Protein AF-A0A388P0V3-F1 (afdb_monomer_lite)

Secondary structure (DSSP, 8-state):
-HHHHHHHHHTTHHHH----HHHHHTTGGG-HHHHHHHHHHHHHHHHHHHHHHHHHHHHHHHHHHHHHHHHHTTTT--HHHHHHHHHHHTTPPPPEEEEEEES-TTS-EEEEEEEETTEEPPPEEESSHHHHHHHHHHHHHHHHHT-

Radius of gyration: 21.49 Å; chains: 1; bounding box: 48×41×48 Å

Sequence (147 aa):
MRALASIARELELGSALKIGKGEEVTGGRDKNSILADAFEALVGAIYLDHGFDVSAEIIMRLMKSAIDEAVTRGAGLDGKTALQEIVASSGWAPPEYKVSESGPDHDKDFVAYAIVNGVTYPQGHGKSKREAEQVAARIAFEALSNN

Structure (mmCIF, N/CA/C/O backbone):
data_AF-A0A388P0V3-F1
#
_entry.id   AF-A0A388P0V3-F1
#
loop_
_atom_site.group_PDB
_atom_site.id
_atom_site.type_symbol
_atom_site.label_atom_id
_atom_site.label_alt_id
_atom_site.label_comp_id
_atom_site.label_asym_id
_atom_site.label_entity_id
_atom_site.label_seq_id
_atom_site.pdbx_PDB_ins_code
_atom_site.Cartn_x
_atom_site.Cartn_y
_atom_site.Cartn_z
_atom_site.occupancy
_atom_site.B_iso_or_equiv
_atom_site.auth_seq_id
_atom_site.auth_comp_id
_atom_site.auth_asym_id
_atom_site.auth_atom_id
_atom_site.pdbx_PDB_model_num
ATOM 1 N N . MET A 1 1 ? 2.962 3.382 -8.547 1.00 61.72 1 MET A N 1
ATOM 2 C CA . MET A 1 1 ? 4.210 4.022 -9.029 1.00 61.72 1 MET A CA 1
ATOM 3 C C . MET A 1 1 ? 5.402 3.877 -8.085 1.00 61.72 1 MET A C 1
ATOM 5 O O . MET A 1 1 ? 6.380 3.291 -8.515 1.00 61.72 1 MET A O 1
ATOM 9 N N . ARG A 1 2 ? 5.365 4.336 -6.819 1.00 81.62 2 ARG A N 1
ATOM 10 C CA . ARG A 1 2 ? 6.553 4.243 -5.932 1.00 81.62 2 ARG A CA 1
ATOM 11 C C . ARG A 1 2 ? 7.043 2.808 -5.677 1.00 81.62 2 ARG A C 1
ATOM 13 O O . ARG A 1 2 ? 8.242 2.589 -5.719 1.00 81.62 2 ARG A O 1
ATOM 20 N N . ALA A 1 3 ? 6.132 1.851 -5.480 1.00 86.94 3 ALA A N 1
ATOM 21 C CA . ALA A 1 3 ? 6.498 0.445 -5.277 1.00 86.94 3 ALA A CA 1
ATOM 22 C C . ALA A 1 3 ? 7.230 -0.151 -6.496 1.00 86.94 3 ALA A C 1
ATOM 24 O O . ALA A 1 3 ? 8.321 -0.685 -6.347 1.00 86.94 3 ALA A O 1
ATOM 25 N N . LEU A 1 4 ? 6.687 0.028 -7.707 1.00 94.19 4 LEU A N 1
ATOM 26 C CA . LEU A 1 4 ? 7.318 -0.457 -8.944 1.00 94.19 4 LEU A CA 1
ATOM 27 C C . LEU A 1 4 ? 8.684 0.193 -9.180 1.00 94.19 4 LEU A C 1
ATOM 29 O O . LEU A 1 4 ? 9.643 -0.485 -9.521 1.00 94.19 4 LEU A O 1
ATOM 33 N N . ALA A 1 5 ? 8.793 1.498 -8.921 1.00 95.62 5 ALA A N 1
ATOM 34 C CA . ALA A 1 5 ? 10.063 2.207 -9.016 1.00 95.62 5 ALA A CA 1
ATOM 35 C C . ALA A 1 5 ? 11.101 1.726 -7.986 1.00 95.62 5 ALA A C 1
ATOM 37 O O . ALA A 1 5 ? 12.292 1.828 -8.254 1.00 95.62 5 ALA A O 1
ATOM 38 N N . SER A 1 6 ? 10.686 1.235 -6.812 1.00 94.31 6 SER A N 1
ATOM 39 C CA . SER A 1 6 ? 11.601 0.614 -5.839 1.00 94.31 6 SER A CA 1
ATOM 40 C C . SER A 1 6 ? 12.147 -0.700 -6.379 1.00 94.31 6 SER A C 1
ATOM 42 O O . SER A 1 6 ? 13.357 -0.860 -6.485 1.00 94.31 6 SER A O 1
ATOM 44 N N . ILE A 1 7 ? 11.256 -1.584 -6.836 1.00 95.25 7 ILE A N 1
ATOM 45 C CA . ILE A 1 7 ? 11.631 -2.885 -7.403 1.00 95.25 7 ILE A CA 1
ATOM 46 C C . ILE A 1 7 ? 12.551 -2.693 -8.616 1.00 95.25 7 ILE A C 1
ATOM 48 O O . ILE A 1 7 ? 13.571 -3.358 -8.748 1.00 95.25 7 ILE A O 1
ATOM 52 N N . ALA A 1 8 ? 12.248 -1.724 -9.481 1.00 96.56 8 ALA A N 1
ATOM 53 C CA . ALA A 1 8 ? 13.096 -1.382 -10.619 1.00 96.56 8 ALA A CA 1
ATOM 54 C C . ALA A 1 8 ? 14.511 -0.928 -10.216 1.00 96.56 8 ALA A C 1
ATOM 56 O O . ALA A 1 8 ? 15.460 -1.195 -10.952 1.00 96.56 8 ALA A O 1
ATOM 57 N N . ARG A 1 9 ? 14.668 -0.246 -9.071 1.00 95.50 9 ARG A N 1
ATOM 58 C CA . ARG A 1 9 ? 15.990 0.121 -8.533 1.00 95.50 9 ARG A CA 1
ATOM 59 C C . ARG A 1 9 ? 16.723 -1.077 -7.963 1.00 95.50 9 ARG A C 1
ATOM 61 O O . ARG A 1 9 ? 17.913 -1.206 -8.211 1.00 95.50 9 ARG A O 1
ATOM 68 N N . GLU A 1 10 ? 16.022 -1.941 -7.238 1.00 94.75 10 GLU A N 1
ATOM 69 C CA . GLU A 1 10 ? 16.583 -3.184 -6.693 1.00 94.75 10 GLU A CA 1
ATOM 70 C C . GLU A 1 10 ? 17.090 -4.109 -7.807 1.00 94.75 10 GLU A C 1
ATOM 72 O O . GLU A 1 10 ? 18.115 -4.763 -7.655 1.00 94.75 10 GLU A O 1
ATOM 77 N N . LEU A 1 11 ? 16.405 -4.107 -8.952 1.00 95.25 11 LEU A N 1
ATOM 78 C CA . LEU A 1 11 ? 16.806 -4.812 -10.171 1.00 95.25 11 LEU A CA 1
ATOM 79 C C . LEU A 1 11 ? 17.810 -4.033 -11.038 1.00 95.25 11 LEU A C 1
ATOM 81 O O . LEU A 1 11 ? 18.133 -4.474 -12.139 1.00 95.25 11 LEU A O 1
ATOM 85 N N . GLU A 1 12 ? 18.255 -2.858 -10.589 1.00 96.44 12 GLU A N 1
ATOM 86 C CA . GLU A 1 12 ? 19.177 -1.966 -11.300 1.00 96.44 12 GLU A CA 1
ATOM 87 C C . GLU A 1 12 ? 18.739 -1.610 -12.738 1.00 96.44 12 GLU A C 1
ATOM 89 O O . GLU A 1 12 ? 19.569 -1.264 -13.586 1.00 96.44 12 GLU A O 1
ATOM 94 N N . LEU A 1 13 ? 17.429 -1.625 -13.029 1.00 97.00 13 LEU A N 1
ATOM 95 C CA . LEU A 1 13 ? 16.899 -1.432 -14.387 1.00 97.00 13 LEU A CA 1
ATOM 96 C C . LEU A 1 13 ? 17.308 -0.090 -14.990 1.00 97.00 13 LEU A C 1
ATOM 98 O O . LEU A 1 13 ? 17.552 -0.007 -16.192 1.00 97.00 13 LEU A O 1
ATOM 102 N N . GLY A 1 14 ? 17.453 0.947 -14.160 1.00 96.75 14 GLY A N 1
ATOM 103 C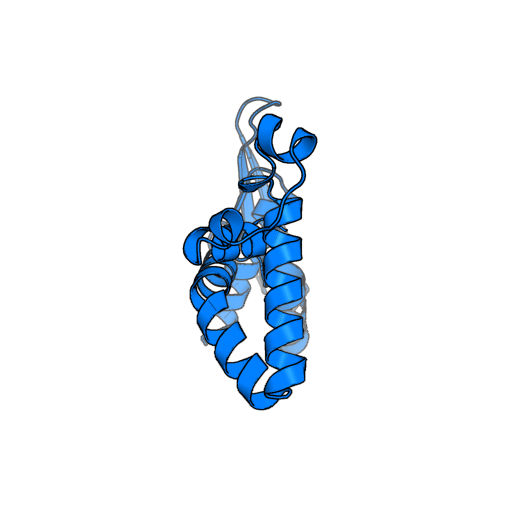 CA . GLY A 1 14 ? 17.905 2.268 -14.593 1.00 96.75 14 GLY A CA 1
ATOM 104 C C . GLY A 1 14 ? 19.238 2.237 -15.351 1.00 96.75 14 GLY A C 1
ATOM 105 O O . GLY A 1 14 ? 19.429 3.026 -16.277 1.00 96.75 14 GLY A O 1
ATOM 106 N N . SER A 1 15 ? 20.136 1.301 -15.026 1.00 95.94 15 SER A N 1
ATOM 107 C CA . SER A 1 15 ? 21.423 1.130 -15.715 1.00 95.94 15 SER A CA 1
ATOM 108 C C . SER A 1 15 ? 21.272 0.503 -17.108 1.00 95.94 15 SER A C 1
ATOM 110 O O . SER A 1 15 ? 21.991 0.872 -18.036 1.00 95.94 15 SER A O 1
ATOM 112 N N . ALA A 1 16 ? 20.282 -0.375 -17.285 1.00 96.06 16 ALA A N 1
ATOM 113 C CA . ALA A 1 16 ? 19.998 -1.063 -18.542 1.00 96.06 16 ALA A CA 1
ATOM 114 C C . ALA A 1 16 ? 19.192 -0.206 -19.536 1.00 96.06 16 ALA A C 1
ATOM 116 O O . ALA A 1 16 ? 19.109 -0.533 -20.723 1.00 96.06 16 ALA A O 1
ATOM 117 N N . LEU A 1 17 ? 18.601 0.904 -19.079 1.00 96.50 17 LEU A N 1
ATOM 118 C CA . LEU A 1 17 ? 17.783 1.764 -19.927 1.00 96.50 17 LEU A CA 1
ATOM 119 C C . LEU A 1 17 ? 18.596 2.457 -21.024 1.00 96.50 17 LEU A C 1
ATOM 121 O O . LEU A 1 17 ? 19.637 3.080 -20.791 1.00 96.50 17 LEU A O 1
ATOM 125 N N . LYS A 1 18 ? 18.048 2.432 -22.239 1.00 96.19 18 LYS A N 1
ATOM 126 C CA . LYS A 1 18 ? 18.482 3.302 -23.333 1.00 96.19 18 LYS A CA 1
ATOM 127 C C . LYS A 1 18 ? 17.750 4.628 -23.201 1.00 96.19 18 LYS A C 1
ATOM 129 O O . LYS A 1 18 ? 16.561 4.707 -23.490 1.00 96.19 18 LYS A O 1
ATOM 134 N N . ILE A 1 19 ? 18.462 5.659 -22.762 1.00 94.56 19 ILE A N 1
ATOM 135 C CA . ILE A 1 19 ? 17.880 6.968 -22.480 1.00 94.56 19 ILE A CA 1
ATOM 136 C C . ILE A 1 19 ? 18.525 8.044 -23.361 1.00 94.56 19 ILE A C 1
ATOM 138 O O . ILE A 1 19 ? 19.706 7.969 -23.708 1.00 94.56 19 ILE A O 1
ATOM 142 N N . GLY A 1 20 ? 17.735 9.035 -23.776 1.00 95.88 20 GLY A N 1
ATOM 143 C CA . GLY A 1 20 ? 18.241 10.161 -24.559 1.00 95.88 20 GLY A CA 1
ATOM 144 C C . GLY A 1 20 ? 19.151 11.065 -23.723 1.00 95.88 20 GLY A C 1
ATOM 145 O O . GLY A 1 20 ? 18.953 11.209 -22.520 1.00 95.88 20 GLY A O 1
ATOM 146 N N . LYS A 1 21 ? 20.112 11.745 -24.364 1.00 94.50 21 LYS A N 1
ATOM 147 C CA . LYS A 1 21 ? 21.075 12.633 -23.676 1.00 94.50 21 LYS A CA 1
ATOM 148 C C . LYS A 1 21 ? 20.411 13.705 -22.805 1.00 94.50 21 LYS A C 1
ATOM 150 O O . LYS A 1 21 ? 20.894 13.979 -21.716 1.00 94.50 21 LYS A O 1
ATOM 155 N N . GLY A 1 22 ? 19.319 14.312 -23.276 1.00 96.00 22 GLY A N 1
ATOM 156 C CA . GLY A 1 22 ? 18.602 15.334 -22.503 1.00 96.00 22 GLY A CA 1
ATOM 157 C C . GLY A 1 22 ? 17.983 14.769 -21.225 1.00 96.00 22 GLY A C 1
ATOM 158 O O . GLY A 1 22 ? 18.046 15.391 -20.171 1.00 96.00 22 GLY A O 1
ATOM 159 N N . GLU A 1 23 ? 17.457 13.552 -21.304 1.00 95.69 23 GLU A N 1
ATOM 160 C CA . GLU A 1 23 ? 16.830 12.877 -20.175 1.00 95.69 23 GLU A CA 1
ATOM 161 C C . GLU A 1 23 ? 17.887 12.382 -19.168 1.00 95.69 23 GLU A C 1
ATOM 163 O O . GLU A 1 23 ? 17.712 12.564 -17.963 1.00 95.69 23 GLU A O 1
ATOM 168 N N . GLU A 1 24 ? 19.032 11.880 -19.656 1.00 95.25 24 GLU A N 1
ATOM 169 C CA . GLU A 1 24 ? 20.216 11.530 -18.850 1.00 95.25 24 GLU A CA 1
ATOM 170 C C . GLU A 1 24 ? 20.681 12.709 -17.980 1.00 95.25 24 GLU A C 1
ATOM 172 O O . GLU A 1 24 ? 20.840 12.561 -16.771 1.00 95.25 24 GLU A O 1
ATOM 177 N N . VAL A 1 25 ? 20.823 13.904 -18.570 1.00 94.81 25 VAL A N 1
ATOM 178 C CA . VAL A 1 25 ? 21.272 15.120 -17.862 1.00 94.81 25 VAL A CA 1
ATOM 179 C C . VAL A 1 25 ? 20.327 15.508 -16.721 1.00 94.81 25 VAL A C 1
ATOM 181 O O . VAL A 1 25 ? 20.766 16.065 -15.719 1.00 94.81 25 VAL A O 1
ATOM 184 N N . THR A 1 26 ? 19.038 15.186 -16.838 1.00 94.94 26 THR A N 1
ATOM 185 C CA . THR A 1 26 ? 18.043 15.450 -15.784 1.00 94.94 26 THR A CA 1
ATOM 186 C C . THR A 1 26 ? 17.894 14.310 -14.773 1.00 94.94 26 THR A C 1
ATOM 188 O O . THR A 1 26 ? 16.934 14.302 -14.003 1.00 94.94 26 THR A O 1
ATOM 191 N N . GLY A 1 27 ? 18.802 13.329 -14.782 1.00 95.12 27 GLY A N 1
ATOM 192 C CA . GLY A 1 27 ? 18.751 12.181 -13.875 1.00 95.12 27 GLY A CA 1
ATOM 193 C C . GLY A 1 27 ? 17.633 11.192 -14.206 1.00 95.12 27 GLY A C 1
ATOM 194 O O . GLY A 1 27 ? 17.122 10.518 -13.316 1.00 95.12 27 GLY A O 1
ATOM 195 N N . GLY A 1 28 ? 17.226 11.095 -15.476 1.00 95.81 28 GLY A N 1
ATOM 196 C CA . GLY A 1 28 ? 16.095 10.269 -15.907 1.00 95.81 28 GLY A CA 1
ATOM 197 C C . GLY A 1 28 ? 16.163 8.802 -15.477 1.00 95.81 28 GLY A C 1
ATOM 198 O O . GLY A 1 28 ? 15.132 8.204 -15.180 1.00 95.81 28 GLY A O 1
ATOM 199 N N . ARG A 1 29 ? 17.372 8.239 -15.351 1.00 96.25 29 ARG A N 1
ATOM 200 C CA . ARG A 1 29 ? 17.591 6.857 -14.886 1.00 96.25 29 ARG A CA 1
ATOM 201 C C . ARG A 1 29 ? 17.073 6.583 -13.478 1.00 96.25 29 ARG A C 1
ATOM 203 O O . ARG A 1 29 ? 16.807 5.430 -13.166 1.00 96.25 29 ARG A O 1
ATOM 210 N N . ASP A 1 30 ? 16.929 7.620 -12.656 1.00 96.06 30 ASP A N 1
ATOM 211 C CA . ASP A 1 30 ? 16.421 7.515 -11.288 1.00 96.06 30 ASP A CA 1
ATOM 212 C C . ASP A 1 30 ? 15.011 8.120 -11.126 1.00 96.06 30 ASP A C 1
ATOM 214 O O . ASP A 1 30 ? 14.453 8.171 -10.028 1.00 96.06 30 ASP A O 1
ATOM 218 N N . LYS A 1 31 ? 14.370 8.571 -12.214 1.00 96.62 31 LYS A N 1
ATOM 219 C CA . LYS A 1 31 ? 12.996 9.085 -12.136 1.00 96.62 31 LYS A CA 1
ATOM 220 C C . LYS A 1 31 ? 12.021 7.944 -11.859 1.00 96.62 31 LYS A C 1
ATOM 222 O O . LYS A 1 31 ? 11.967 6.956 -12.586 1.00 96.62 31 LYS A O 1
ATOM 227 N N . ASN A 1 32 ? 11.170 8.132 -10.848 1.00 96.81 32 ASN A N 1
ATOM 228 C CA . ASN A 1 32 ? 10.176 7.133 -10.441 1.00 96.81 32 ASN A CA 1
ATOM 229 C C . ASN A 1 32 ? 9.231 6.705 -11.571 1.00 96.81 32 ASN A C 1
ATOM 231 O O . ASN A 1 32 ? 8.856 5.541 -11.619 1.00 96.81 32 ASN A O 1
ATOM 235 N N . SER A 1 33 ? 8.822 7.630 -12.444 1.00 96.31 33 SER A N 1
ATOM 236 C CA . SER A 1 33 ? 7.960 7.303 -13.585 1.00 96.31 33 SER A CA 1
ATOM 237 C C . SER A 1 33 ? 8.681 6.392 -14.575 1.00 96.31 33 SER A C 1
ATOM 239 O O . SER A 1 33 ? 8.189 5.312 -14.861 1.00 96.31 33 SER A O 1
ATOM 241 N N . ILE A 1 34 ? 9.894 6.766 -14.993 1.00 96.75 34 ILE A N 1
ATOM 242 C CA . ILE A 1 34 ? 10.701 5.997 -15.952 1.00 96.75 34 ILE A CA 1
ATOM 243 C C . ILE A 1 34 ? 11.015 4.598 -15.419 1.00 96.75 34 ILE A C 1
ATOM 245 O O . ILE A 1 34 ? 10.908 3.618 -16.147 1.00 96.75 34 ILE A O 1
ATOM 249 N N . LEU A 1 35 ? 11.382 4.493 -14.144 1.00 97.69 35 LEU A N 1
ATOM 250 C CA . LEU A 1 35 ? 11.672 3.211 -13.511 1.00 97.69 35 LEU A CA 1
ATOM 251 C C . LEU A 1 35 ? 10.429 2.323 -13.372 1.00 97.69 35 LEU A C 1
ATOM 253 O O . LEU A 1 35 ? 10.522 1.116 -13.580 1.00 97.69 35 LEU A O 1
ATOM 257 N N . ALA A 1 36 ? 9.269 2.900 -13.045 1.00 97.31 36 ALA A N 1
ATOM 258 C CA . ALA A 1 36 ? 8.016 2.151 -13.004 1.00 97.31 36 ALA A CA 1
ATOM 259 C C . ALA A 1 36 ? 7.626 1.641 -14.401 1.00 97.31 36 ALA A C 1
ATOM 261 O O . ALA A 1 36 ? 7.360 0.451 -14.548 1.00 97.31 36 ALA A O 1
ATOM 262 N N . ASP A 1 37 ? 7.690 2.502 -15.420 1.00 97.31 37 ASP A N 1
ATOM 263 C CA . ASP A 1 37 ? 7.387 2.140 -16.809 1.00 97.31 37 ASP A CA 1
ATOM 264 C C . ASP A 1 37 ? 8.360 1.066 -17.330 1.00 97.31 37 ASP A C 1
ATOM 266 O O . ASP A 1 37 ? 7.963 0.131 -18.022 1.00 97.31 37 ASP A O 1
ATOM 270 N N . ALA A 1 38 ? 9.642 1.152 -16.957 1.00 97.50 38 ALA A N 1
ATOM 271 C CA . ALA A 1 38 ? 10.651 0.149 -17.292 1.00 97.50 38 ALA A CA 1
ATOM 272 C C . ALA A 1 38 ? 10.339 -1.225 -16.687 1.00 97.50 38 ALA A C 1
ATOM 274 O O . ALA A 1 38 ? 10.513 -2.249 -17.350 1.00 97.50 38 ALA A O 1
ATOM 275 N N . PHE A 1 39 ? 9.876 -1.255 -15.436 1.00 97.38 39 PHE A N 1
ATOM 276 C CA . PHE A 1 39 ? 9.450 -2.492 -14.792 1.00 97.38 39 PHE A CA 1
ATOM 277 C C . PHE A 1 39 ? 8.210 -3.081 -15.474 1.00 97.38 39 PHE A C 1
ATOM 279 O O . PHE A 1 39 ? 8.194 -4.273 -15.762 1.00 97.38 39 PHE A O 1
ATOM 286 N N . GLU A 1 40 ? 7.205 -2.264 -15.801 1.00 96.81 40 GLU A N 1
ATOM 287 C CA . GLU A 1 40 ? 6.020 -2.715 -16.547 1.00 96.81 40 GLU A CA 1
ATOM 288 C C . GLU A 1 40 ? 6.391 -3.267 -17.932 1.00 96.81 40 GLU A C 1
ATOM 290 O O . GLU A 1 40 ? 5.891 -4.318 -18.338 1.00 96.81 40 GLU A O 1
ATOM 295 N N . ALA A 1 41 ? 7.328 -2.620 -18.630 1.00 97.38 41 ALA A N 1
ATOM 296 C CA . ALA A 1 41 ? 7.849 -3.109 -19.903 1.00 97.38 41 ALA A CA 1
ATOM 297 C C . ALA A 1 41 ? 8.573 -4.459 -19.757 1.00 97.38 41 ALA A C 1
ATOM 299 O O . ALA A 1 41 ? 8.395 -5.341 -20.598 1.00 97.38 41 ALA A O 1
ATOM 300 N N . LEU A 1 42 ? 9.347 -4.648 -18.683 1.00 96.88 42 LEU A N 1
ATOM 301 C CA . LEU A 1 42 ? 9.976 -5.932 -18.370 1.00 96.88 42 LEU A CA 1
ATOM 302 C C . LEU A 1 42 ? 8.926 -7.019 -18.104 1.00 96.88 42 LEU A C 1
ATOM 304 O O . LEU A 1 42 ? 9.050 -8.118 -18.639 1.00 96.88 42 LEU A O 1
ATOM 308 N N . VAL A 1 43 ? 7.874 -6.713 -17.337 1.00 97.12 43 VAL A N 1
ATOM 309 C CA . VAL A 1 43 ? 6.753 -7.643 -17.113 1.00 97.12 43 VAL A CA 1
ATOM 310 C C . VAL A 1 43 ? 6.114 -8.043 -18.443 1.00 97.12 43 VAL A C 1
ATOM 312 O O . VAL A 1 43 ? 5.890 -9.228 -18.689 1.00 97.12 43 VAL A O 1
ATOM 315 N N . GLY A 1 44 ? 5.866 -7.070 -19.323 1.00 97.69 44 GLY A N 1
ATOM 316 C CA . GLY A 1 44 ? 5.332 -7.317 -20.661 1.00 97.69 44 GLY A CA 1
ATOM 317 C C . GLY A 1 44 ? 6.236 -8.221 -21.501 1.00 97.69 44 GLY A C 1
ATOM 318 O O . GLY A 1 44 ? 5.743 -9.149 -22.135 1.00 97.69 44 GLY A O 1
ATOM 319 N N . ALA A 1 45 ? 7.553 -8.001 -21.472 1.00 97.75 45 ALA A N 1
ATOM 320 C CA . ALA A 1 45 ? 8.514 -8.838 -22.189 1.00 97.75 45 ALA A CA 1
ATOM 321 C C . ALA A 1 45 ? 8.515 -10.291 -21.681 1.00 97.75 45 ALA A C 1
ATOM 323 O O . ALA A 1 45 ? 8.419 -11.216 -22.482 1.00 97.75 45 ALA A O 1
ATOM 324 N N . ILE A 1 46 ? 8.533 -10.494 -20.358 1.00 97.38 46 ILE A N 1
ATOM 325 C CA . ILE A 1 46 ? 8.459 -11.834 -19.747 1.00 97.38 46 ILE A CA 1
ATOM 326 C C . ILE A 1 46 ? 7.146 -12.528 -20.140 1.00 97.38 46 ILE A C 1
ATOM 328 O O . ILE A 1 46 ? 7.154 -13.711 -20.480 1.00 97.38 46 ILE A O 1
ATOM 332 N N . TYR A 1 47 ? 6.030 -11.794 -20.154 1.00 98.00 47 TYR A N 1
ATOM 333 C CA . TYR A 1 47 ? 4.731 -12.326 -20.568 1.00 98.00 47 TYR A CA 1
ATOM 334 C C . TYR A 1 47 ? 4.707 -12.769 -22.026 1.00 98.00 47 TYR A C 1
ATOM 336 O O . TYR A 1 47 ? 4.188 -13.845 -22.323 1.00 98.00 47 TYR A O 1
ATOM 344 N N . LEU A 1 48 ? 5.273 -11.971 -22.928 1.00 98.25 48 LEU A N 1
ATOM 345 C CA . LEU A 1 48 ? 5.325 -12.317 -24.345 1.00 98.25 48 LEU A CA 1
ATOM 346 C C . LEU A 1 48 ? 6.190 -13.559 -24.606 1.00 98.25 48 LEU A C 1
ATOM 348 O O . LEU A 1 48 ? 5.810 -14.381 -25.437 1.00 98.25 48 LEU A O 1
ATOM 352 N N . ASP A 1 49 ? 7.297 -13.721 -23.877 1.00 98.19 49 ASP A N 1
ATOM 353 C CA . ASP A 1 49 ? 8.230 -14.835 -24.084 1.00 98.19 49 ASP A CA 1
ATOM 354 C C . ASP A 1 49 ? 7.814 -16.127 -23.363 1.00 98.19 49 ASP A C 1
ATOM 356 O O . ASP A 1 49 ? 8.087 -17.228 -23.847 1.00 98.19 49 ASP A O 1
ATOM 360 N N . HIS A 1 50 ? 7.161 -16.020 -22.202 1.00 97.38 50 HIS A N 1
ATOM 361 C CA . HIS A 1 50 ? 6.930 -17.161 -21.308 1.00 97.38 50 HIS A CA 1
ATOM 362 C C . HIS A 1 50 ? 5.465 -17.393 -20.919 1.00 97.38 50 HIS A C 1
ATOM 364 O O . HIS A 1 50 ? 5.151 -18.402 -20.285 1.00 97.38 50 HIS A O 1
ATOM 370 N N . GLY A 1 51 ? 4.553 -16.501 -21.305 1.00 96.94 51 GLY A N 1
ATOM 371 C CA . GLY A 1 51 ? 3.133 -16.600 -20.983 1.00 96.94 51 GLY A CA 1
ATOM 372 C C . GLY A 1 51 ? 2.794 -16.251 -19.531 1.00 96.94 51 GLY A C 1
ATOM 373 O O . GLY A 1 51 ? 3.635 -15.814 -18.740 1.00 96.94 51 GLY A O 1
ATOM 374 N N . PHE A 1 52 ? 1.512 -16.416 -19.190 1.00 96.06 52 PHE A N 1
ATOM 375 C CA . PHE A 1 52 ? 0.934 -15.950 -17.926 1.00 96.06 52 PHE A CA 1
ATOM 376 C C . PHE A 1 52 ? 1.530 -16.632 -16.693 1.00 96.06 52 PHE A C 1
ATOM 378 O O . PHE A 1 52 ? 1.982 -15.930 -15.796 1.00 96.06 52 PHE A O 1
ATOM 385 N N . ASP A 1 53 ? 1.551 -17.965 -16.646 1.00 97.00 53 ASP A N 1
ATOM 386 C CA . ASP A 1 53 ? 1.888 -18.699 -15.418 1.00 97.00 53 ASP A CA 1
ATOM 387 C C . ASP A 1 53 ? 3.318 -18.402 -14.945 1.00 97.00 53 ASP A C 1
ATOM 389 O O . ASP A 1 53 ? 3.541 -18.068 -13.781 1.00 97.00 53 ASP A O 1
ATOM 393 N N . VAL A 1 54 ? 4.280 -18.427 -15.875 1.00 97.06 54 VAL A N 1
ATOM 394 C CA . VAL A 1 54 ? 5.691 -18.121 -15.586 1.00 97.06 54 VAL A CA 1
ATOM 395 C C . VAL A 1 54 ? 5.858 -16.658 -15.180 1.00 97.06 54 VAL A C 1
ATOM 397 O O . VAL A 1 54 ? 6.579 -16.344 -14.232 1.00 97.06 54 VAL A O 1
ATOM 400 N N . SER A 1 55 ? 5.155 -15.752 -15.860 1.00 97.19 55 SER A N 1
ATOM 401 C CA . SER A 1 55 ? 5.180 -14.327 -15.523 1.00 97.19 55 SER A CA 1
ATOM 402 C C . SER A 1 55 ? 4.625 -14.073 -14.129 1.00 97.19 55 SER A C 1
ATOM 404 O O . SER A 1 55 ? 5.263 -13.391 -13.332 1.00 97.19 55 SER A O 1
ATOM 406 N N . ALA A 1 56 ? 3.468 -14.650 -13.803 1.00 94.56 56 ALA A N 1
ATOM 407 C CA . ALA A 1 56 ? 2.827 -14.505 -12.506 1.00 94.56 56 ALA A CA 1
ATOM 408 C C . ALA A 1 56 ? 3.750 -14.985 -11.380 1.00 94.56 56 ALA A C 1
ATOM 410 O O . ALA A 1 56 ? 3.920 -14.280 -10.388 1.00 94.56 56 ALA A O 1
ATOM 411 N N . GLU A 1 57 ? 4.411 -16.131 -11.555 1.00 97.12 57 GLU A N 1
ATOM 412 C CA . GLU A 1 57 ? 5.371 -16.644 -10.580 1.00 97.12 57 GLU A CA 1
ATOM 413 C C . GLU A 1 57 ? 6.539 -15.673 -10.342 1.00 97.12 57 GLU A C 1
ATOM 415 O O . GLU A 1 57 ? 6.869 -15.363 -9.193 1.00 97.12 57 GLU A O 1
ATOM 420 N N . ILE A 1 58 ? 7.152 -15.163 -11.413 1.00 95.88 58 ILE A N 1
ATOM 421 C CA . ILE A 1 58 ? 8.283 -14.232 -11.317 1.00 95.88 58 ILE A CA 1
ATOM 422 C C . ILE A 1 58 ? 7.847 -12.925 -10.649 1.00 95.88 58 ILE A C 1
ATOM 424 O O . ILE A 1 58 ? 8.487 -12.474 -9.697 1.00 95.88 58 ILE A O 1
ATOM 428 N N . ILE A 1 59 ? 6.741 -12.330 -11.100 1.00 94.69 59 ILE A N 1
ATOM 429 C CA . ILE A 1 59 ? 6.253 -11.055 -10.568 1.00 94.69 59 ILE A CA 1
ATOM 430 C C . ILE A 1 59 ? 5.842 -11.187 -9.102 1.00 94.69 59 ILE A C 1
ATOM 432 O O . ILE A 1 59 ? 6.193 -10.322 -8.300 1.00 94.69 59 ILE A O 1
ATOM 436 N N . MET A 1 60 ? 5.191 -12.285 -8.709 1.00 94.12 60 MET A N 1
ATOM 437 C CA . MET A 1 60 ? 4.847 -12.527 -7.305 1.00 94.12 60 MET A CA 1
ATOM 438 C C . MET A 1 60 ? 6.086 -12.609 -6.412 1.00 94.12 60 MET A C 1
ATOM 440 O O . MET A 1 60 ? 6.077 -12.070 -5.306 1.00 94.12 60 MET A O 1
ATOM 444 N N . ARG A 1 61 ? 7.173 -13.229 -6.888 1.00 94.69 61 ARG A N 1
ATOM 445 C CA . ARG A 1 61 ? 8.446 -13.270 -6.151 1.00 94.69 61 ARG A CA 1
ATOM 446 C C . ARG A 1 61 ? 9.061 -11.877 -6.009 1.00 94.69 61 ARG A C 1
ATOM 448 O O . ARG A 1 61 ? 9.469 -11.516 -4.909 1.00 94.69 61 ARG A O 1
ATOM 455 N N . LEU A 1 62 ? 9.084 -11.091 -7.087 1.00 93.88 62 LEU A N 1
ATOM 456 C CA . LEU A 1 62 ? 9.649 -9.735 -7.095 1.00 93.88 62 LEU A CA 1
ATOM 457 C C . LEU A 1 62 ? 8.844 -8.755 -6.231 1.00 93.88 62 LEU A C 1
ATOM 459 O O . LEU A 1 62 ? 9.412 -7.891 -5.571 1.00 93.88 62 LEU A O 1
ATOM 463 N N . MET A 1 63 ? 7.519 -8.894 -6.206 1.00 91.75 63 MET A N 1
ATOM 464 C CA . MET A 1 63 ? 6.635 -7.998 -5.460 1.00 91.75 63 MET A CA 1
ATOM 465 C C . MET A 1 63 ? 6.414 -8.422 -4.007 1.00 91.75 63 MET A C 1
ATOM 467 O O . MET A 1 63 ? 5.831 -7.648 -3.249 1.00 91.75 63 MET A O 1
ATOM 471 N N . LYS A 1 64 ? 6.876 -9.612 -3.597 1.00 90.19 64 LYS A N 1
ATOM 472 C CA . LYS A 1 64 ? 6.574 -10.194 -2.282 1.00 90.19 64 LYS A CA 1
ATOM 473 C C . LYS A 1 64 ? 6.841 -9.224 -1.130 1.00 90.19 64 LYS A C 1
ATOM 475 O O . LYS A 1 64 ? 5.948 -8.996 -0.325 1.00 90.19 64 LYS A O 1
ATOM 480 N N . SER A 1 65 ? 8.027 -8.615 -1.084 1.00 85.50 65 SER A N 1
ATOM 481 C CA . SER A 1 65 ? 8.383 -7.665 -0.018 1.00 85.50 65 SER A CA 1
ATOM 482 C C . SER A 1 65 ? 7.436 -6.460 0.012 1.00 85.50 65 SER A C 1
ATOM 484 O O . SER A 1 65 ? 6.903 -6.099 1.057 1.00 85.50 65 SER A O 1
ATOM 486 N N . ALA A 1 66 ? 7.138 -5.881 -1.155 1.00 85.06 66 ALA A N 1
ATOM 487 C CA . ALA A 1 66 ? 6.230 -4.742 -1.257 1.00 85.06 66 ALA A CA 1
ATOM 488 C C . ALA A 1 66 ? 4.793 -5.093 -0.828 1.00 85.06 66 ALA A C 1
ATOM 490 O O . ALA A 1 66 ? 4.115 -4.259 -0.223 1.00 85.06 66 ALA A O 1
ATOM 491 N N . ILE A 1 67 ? 4.337 -6.315 -1.123 1.00 84.25 67 ILE A N 1
ATOM 492 C CA . ILE A 1 67 ? 3.037 -6.839 -0.686 1.00 84.25 67 ILE A CA 1
ATOM 493 C C . ILE A 1 67 ? 3.032 -7.030 0.835 1.00 84.25 67 ILE A C 1
ATOM 495 O O . ILE A 1 67 ? 2.149 -6.496 1.502 1.00 84.25 67 ILE A O 1
ATOM 499 N N . ASP A 1 68 ? 4.035 -7.714 1.389 1.00 82.75 68 ASP A N 1
ATOM 500 C CA . ASP A 1 68 ? 4.159 -7.971 2.830 1.00 82.75 68 ASP A CA 1
ATOM 501 C C . ASP A 1 68 ? 4.203 -6.655 3.627 1.00 82.75 68 ASP A C 1
ATOM 503 O O . ASP A 1 68 ? 3.518 -6.486 4.641 1.00 82.75 68 ASP A O 1
ATOM 507 N N . GLU A 1 69 ? 4.948 -5.664 3.136 1.00 77.19 69 GLU A N 1
ATOM 508 C CA . GLU A 1 69 ? 4.979 -4.336 3.733 1.00 77.19 69 GLU A CA 1
ATOM 509 C C . GLU A 1 69 ? 3.640 -3.595 3.612 1.00 77.19 69 GLU A C 1
ATOM 511 O O . GLU A 1 69 ? 3.243 -2.890 4.541 1.00 77.19 69 GLU A O 1
ATOM 516 N N . ALA A 1 70 ? 2.941 -3.701 2.478 1.00 72.50 70 ALA A N 1
ATOM 517 C CA . ALA A 1 70 ? 1.627 -3.082 2.303 1.00 72.50 70 ALA A CA 1
ATOM 518 C C . ALA A 1 70 ? 0.595 -3.679 3.270 1.00 72.50 70 ALA A C 1
ATOM 520 O O . ALA A 1 70 ? -0.184 -2.931 3.867 1.00 72.50 70 ALA A O 1
ATOM 521 N N . VAL A 1 71 ? 0.639 -4.997 3.479 1.00 69.56 71 VAL A N 1
ATOM 522 C CA . VAL A 1 71 ? -0.170 -5.704 4.479 1.00 69.56 71 VAL A CA 1
ATOM 523 C C . VAL A 1 71 ? 0.180 -5.222 5.887 1.00 69.56 71 VAL A C 1
ATOM 525 O O . VAL A 1 71 ? -0.706 -4.800 6.629 1.00 69.56 71 VAL A O 1
ATOM 528 N N . THR A 1 72 ? 1.471 -5.171 6.230 1.00 67.56 72 THR A N 1
ATOM 529 C CA . THR A 1 72 ? 1.948 -4.708 7.547 1.00 67.56 72 THR A CA 1
ATOM 530 C C . THR A 1 72 ? 1.510 -3.265 7.829 1.00 67.56 72 THR A C 1
ATOM 532 O O . THR A 1 72 ? 0.996 -2.949 8.906 1.00 67.56 72 THR A O 1
ATOM 535 N N . ARG A 1 73 ? 1.615 -2.384 6.826 1.00 64.75 73 ARG A N 1
ATOM 536 C CA . ARG A 1 73 ? 1.155 -0.987 6.899 1.00 64.75 73 ARG A CA 1
ATOM 537 C C . ARG A 1 73 ? -0.370 -0.834 6.893 1.00 64.75 73 ARG A C 1
ATOM 539 O O . ARG A 1 73 ? -0.852 0.283 7.041 1.00 64.75 73 ARG A O 1
ATOM 546 N N . GLY A 1 74 ? -1.133 -1.914 6.725 1.00 59.47 74 GLY A N 1
ATOM 547 C CA . GLY A 1 74 ? -2.597 -1.869 6.666 1.00 59.47 74 GLY A CA 1
ATOM 548 C C . GLY A 1 74 ? -3.146 -1.212 5.405 1.00 59.47 74 GLY A C 1
ATOM 549 O O . GLY A 1 74 ? -4.322 -0.880 5.356 1.00 59.47 74 GLY A O 1
ATOM 550 N N . ALA A 1 75 ? -2.311 -1.025 4.381 1.00 58.19 75 ALA A N 1
ATOM 551 C CA . ALA A 1 75 ? -2.661 -0.311 3.157 1.00 58.19 75 ALA A CA 1
ATOM 552 C C . ALA A 1 75 ? -3.564 -1.123 2.207 1.00 58.19 75 ALA A C 1
ATOM 554 O O . ALA A 1 75 ? -3.999 -0.591 1.189 1.00 58.19 75 ALA A O 1
ATOM 555 N N . GLY A 1 76 ? -3.825 -2.400 2.514 1.00 59.47 76 GLY A N 1
ATOM 556 C CA . GLY A 1 76 ? -4.635 -3.299 1.684 1.00 59.47 76 GLY A CA 1
ATOM 557 C C . GLY A 1 76 ? -6.040 -3.601 2.210 1.00 59.47 76 GLY A C 1
ATOM 558 O O . GLY A 1 76 ? -6.863 -4.087 1.441 1.00 59.47 76 GLY A O 1
ATOM 559 N N . LEU A 1 77 ? -6.334 -3.322 3.484 1.00 68.31 77 LEU A N 1
ATOM 560 C CA . LEU A 1 77 ? -7.637 -3.612 4.085 1.00 68.31 77 LEU A CA 1
ATOM 561 C C . LEU A 1 77 ? -8.383 -2.304 4.346 1.00 68.31 77 LEU A C 1
ATOM 563 O O . LEU A 1 77 ? -7.930 -1.477 5.138 1.00 68.31 77 LEU A O 1
ATOM 567 N N . ASP A 1 78 ? -9.556 -2.141 3.735 1.00 85.44 78 ASP A N 1
ATOM 568 C CA . ASP A 1 78 ? -10.521 -1.152 4.214 1.00 85.44 78 ASP A CA 1
ATOM 569 C C . ASP A 1 78 ? -11.129 -1.684 5.521 1.00 85.44 78 ASP A C 1
ATOM 571 O O . ASP A 1 78 ? -12.170 -2.337 5.533 1.00 85.44 78 ASP A O 1
ATOM 575 N N . GLY A 1 79 ? -10.419 -1.461 6.629 1.00 86.56 79 GLY A N 1
ATOM 576 C CA . GLY A 1 79 ? -10.764 -1.956 7.961 1.00 86.56 79 GLY A CA 1
ATOM 577 C C . GLY A 1 79 ? -12.177 -1.580 8.400 1.00 86.56 79 GLY A C 1
ATOM 578 O O . GLY A 1 79 ? -12.839 -2.382 9.048 1.00 86.56 79 GLY A O 1
ATOM 579 N N . LYS A 1 80 ? -12.681 -0.402 8.017 1.00 92.75 80 LYS A N 1
ATOM 580 C CA . LYS A 1 80 ? -14.076 -0.007 8.263 1.00 92.75 80 LYS A CA 1
ATOM 581 C C . LYS A 1 80 ? -15.070 -0.897 7.533 1.00 92.75 80 LYS A C 1
ATOM 583 O O . LYS A 1 80 ? -16.013 -1.363 8.160 1.00 92.75 80 LYS A O 1
ATOM 588 N N . THR A 1 81 ? -14.864 -1.129 6.240 1.00 91.94 81 THR A N 1
ATOM 589 C CA . THR A 1 81 ? -15.741 -1.989 5.435 1.00 91.94 81 THR A CA 1
ATOM 590 C C . THR A 1 81 ? -15.683 -3.424 5.946 1.00 91.94 81 THR A C 1
ATOM 592 O O . THR A 1 81 ? -16.723 -4.006 6.239 1.00 91.94 81 THR A O 1
ATOM 595 N N . ALA A 1 82 ? -14.479 -3.952 6.179 1.00 91.12 82 ALA A N 1
ATOM 596 C CA . ALA A 1 82 ? -14.285 -5.299 6.708 1.00 91.12 82 ALA A CA 1
ATOM 597 C C . ALA A 1 82 ? -14.936 -5.483 8.093 1.00 91.12 82 ALA A C 1
ATOM 599 O O . ALA A 1 82 ? -15.631 -6.471 8.338 1.00 91.12 82 ALA A O 1
ATOM 600 N N . LEU A 1 83 ? -14.773 -4.506 8.994 1.00 95.31 83 LEU A N 1
ATOM 601 C CA . LEU A 1 83 ? -15.418 -4.531 10.306 1.00 95.31 83 LEU A CA 1
ATOM 602 C C . LEU A 1 83 ? -16.945 -4.443 10.192 1.00 95.31 83 LEU A C 1
ATOM 604 O O . LEU A 1 83 ? -17.656 -5.162 10.888 1.00 95.31 83 LEU A O 1
ATOM 608 N N . GLN A 1 84 ? -17.464 -3.578 9.321 1.00 96.12 84 GLN A N 1
ATOM 609 C CA . GLN A 1 84 ? -18.901 -3.446 9.088 1.00 96.12 84 GLN A CA 1
ATOM 610 C C . GLN A 1 84 ? -19.512 -4.779 8.630 1.00 96.12 84 GLN A C 1
ATOM 612 O O . GLN A 1 84 ? -20.566 -5.169 9.129 1.00 96.12 84 GLN A O 1
ATOM 6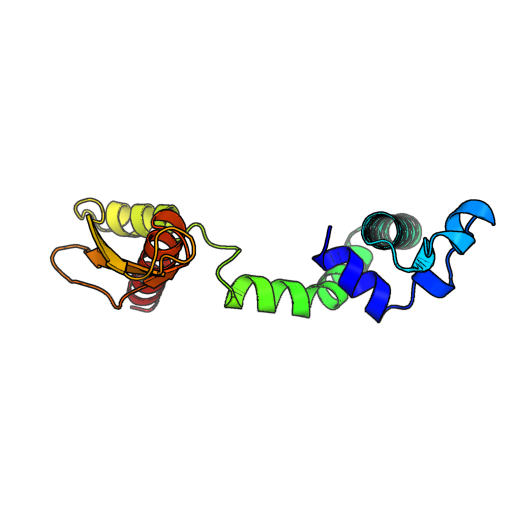17 N N . GLU A 1 85 ? -18.850 -5.481 7.710 1.00 94.88 85 GLU A N 1
ATOM 618 C CA . GLU A 1 85 ? -19.312 -6.758 7.162 1.00 94.88 85 GLU A CA 1
ATOM 619 C C . GLU A 1 85 ? -19.351 -7.862 8.224 1.00 94.88 85 GLU A C 1
ATOM 621 O O . GLU A 1 85 ? -20.389 -8.511 8.386 1.00 94.88 85 GLU A O 1
ATOM 626 N N . ILE A 1 86 ? -18.275 -8.046 9.002 1.00 94.38 86 ILE A N 1
ATOM 627 C CA . ILE A 1 86 ? -18.247 -9.093 10.037 1.00 94.38 86 ILE A CA 1
ATOM 628 C C . ILE A 1 86 ? -19.267 -8.813 11.151 1.00 94.38 86 ILE A C 1
ATOM 630 O O . ILE A 1 86 ? -19.978 -9.722 11.588 1.00 94.38 86 ILE A O 1
ATOM 634 N N . VAL A 1 87 ? -19.424 -7.547 11.550 1.00 95.88 87 VAL A N 1
ATOM 635 C CA . VAL A 1 87 ? -20.404 -7.120 12.562 1.00 95.88 87 VAL A CA 1
ATOM 636 C C . VAL A 1 87 ? -21.835 -7.330 12.072 1.00 95.88 87 VAL A C 1
ATOM 638 O O . VAL A 1 87 ? -22.658 -7.875 12.810 1.00 95.88 87 VAL A O 1
ATOM 641 N N . ALA A 1 88 ? -22.124 -6.985 10.814 1.00 94.69 88 ALA A N 1
ATOM 642 C CA . ALA A 1 88 ? -23.430 -7.227 10.207 1.00 94.69 88 ALA A CA 1
ATOM 643 C C . ALA A 1 88 ? -23.737 -8.727 10.089 1.00 94.69 88 ALA A C 1
ATOM 645 O O . ALA A 1 88 ? -24.840 -9.154 10.428 1.00 94.69 88 ALA A O 1
ATOM 646 N N . SER A 1 89 ? -22.758 -9.539 9.673 1.00 93.44 89 SER A N 1
ATOM 647 C CA . SER A 1 89 ? -22.917 -10.998 9.585 1.00 93.44 89 SER A CA 1
ATOM 648 C C . SER A 1 89 ? -23.170 -11.652 10.950 1.00 93.44 89 SER A C 1
ATOM 650 O O . SER A 1 89 ? -23.854 -12.668 11.031 1.00 93.44 89 SER A O 1
ATOM 652 N N . SER A 1 90 ? -22.694 -11.016 12.026 1.00 92.94 90 SER A N 1
ATOM 653 C CA . SER A 1 90 ? -22.911 -11.433 13.417 1.00 92.94 90 SER A CA 1
ATOM 654 C C . SER A 1 90 ? -24.251 -10.955 13.999 1.00 92.94 90 SER A C 1
ATOM 656 O O . SER A 1 90 ? -24.567 -11.262 15.147 1.00 92.94 90 SER A O 1
ATOM 658 N N . GLY A 1 91 ? -25.052 -10.197 13.237 1.00 95.00 91 GLY A N 1
ATOM 659 C CA . GLY A 1 91 ? -26.344 -9.668 13.686 1.00 95.00 91 GLY A CA 1
ATOM 660 C C . GLY A 1 91 ? -26.243 -8.534 14.712 1.00 95.00 91 GLY A C 1
ATOM 661 O O . GLY A 1 91 ? -27.214 -8.252 15.414 1.00 95.00 91 GLY A O 1
ATOM 662 N N . TRP A 1 92 ? -25.079 -7.895 14.834 1.00 96.38 92 TRP A N 1
ATOM 663 C CA . TRP A 1 92 ? -24.856 -6.795 15.770 1.00 96.38 92 TRP A CA 1
ATOM 664 C C . TRP A 1 92 ? -25.146 -5.431 15.142 1.00 96.38 92 TRP A C 1
ATOM 666 O O . TRP A 1 92 ? -25.198 -5.269 13.921 1.00 96.38 92 TRP A O 1
ATOM 676 N N . ALA A 1 93 ? -25.325 -4.425 16.001 1.00 95.62 93 ALA A N 1
ATOM 677 C CA . ALA A 1 93 ? -25.415 -3.038 15.564 1.00 95.62 93 ALA A CA 1
ATOM 678 C C . ALA A 1 93 ? -24.094 -2.581 14.906 1.00 95.62 93 ALA A C 1
ATOM 680 O O . ALA A 1 93 ? -23.031 -3.066 15.307 1.00 95.62 93 ALA A O 1
ATOM 681 N N . PRO A 1 94 ? -24.140 -1.645 13.937 1.00 95.94 94 PRO A N 1
ATOM 682 C CA . PRO A 1 94 ? -22.947 -1.113 13.281 1.00 95.94 94 PRO A CA 1
ATOM 683 C C . PRO A 1 94 ? -21.873 -0.617 14.265 1.00 95.94 94 PRO A C 1
ATOM 685 O O . PRO A 1 94 ? -22.227 -0.109 15.331 1.00 95.94 94 PRO A O 1
ATOM 688 N N . PRO A 1 95 ? -20.577 -0.699 13.908 1.00 96.81 95 PRO A N 1
ATOM 689 C CA . PRO A 1 95 ? -19.497 -0.193 14.749 1.00 96.81 95 PRO A CA 1
ATOM 690 C C . PRO A 1 95 ? -19.625 1.310 15.022 1.00 96.81 95 PRO A C 1
ATOM 692 O O . PRO A 1 95 ? -19.869 2.104 14.111 1.00 96.81 95 PRO A O 1
ATOM 695 N N . GLU A 1 96 ? -19.375 1.711 16.264 1.00 97.69 96 GLU A N 1
ATOM 696 C CA . GLU A 1 96 ? -19.244 3.115 16.653 1.00 97.69 96 GLU A CA 1
ATOM 697 C C . GLU A 1 96 ? -17.770 3.506 16.792 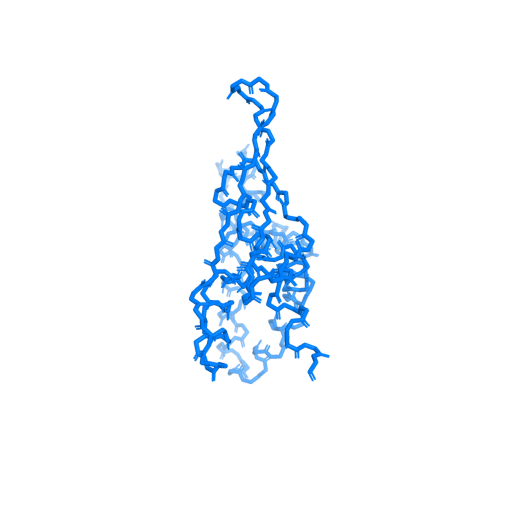1.00 97.69 96 GLU A C 1
ATOM 699 O O . GLU A 1 96 ? -16.917 2.674 17.102 1.00 97.69 96 GLU A O 1
ATOM 704 N N . TYR A 1 97 ? -17.464 4.794 16.606 1.00 97.44 97 TYR A N 1
ATOM 705 C CA . TYR A 1 97 ? -16.104 5.315 16.742 1.00 97.44 97 TYR A CA 1
ATOM 706 C C . TYR A 1 97 ? -16.051 6.495 17.706 1.00 97.44 97 TYR A C 1
ATOM 708 O O . TYR A 1 97 ? -16.797 7.465 17.564 1.00 97.44 97 TYR A O 1
ATOM 716 N N . LYS A 1 98 ? -15.113 6.444 18.656 1.00 97.94 98 LYS A N 1
ATOM 717 C CA . LYS A 1 98 ? -14.731 7.598 19.484 1.00 97.94 98 LYS A CA 1
ATOM 718 C C . LYS A 1 98 ? -13.374 8.104 19.035 1.00 97.94 98 LYS A C 1
ATOM 720 O O . LYS A 1 98 ? -12.439 7.316 18.966 1.00 97.94 98 LYS A O 1
ATOM 725 N N . VAL A 1 99 ? -13.266 9.401 18.755 1.00 97.81 99 VAL A N 1
ATOM 726 C CA . VAL A 1 99 ? -12.026 10.023 18.275 1.00 97.81 99 VAL A CA 1
ATOM 727 C C . VAL A 1 99 ? -11.647 11.198 19.161 1.00 97.81 99 VAL A C 1
ATOM 729 O O . VAL A 1 99 ? -12.494 12.031 19.479 1.00 97.81 99 VAL A O 1
ATOM 732 N N . SER A 1 100 ? -10.369 11.275 19.512 1.00 97.38 100 SER A N 1
ATOM 733 C CA . SER A 1 100 ? -9.733 12.430 20.143 1.00 97.38 100 SER A CA 1
ATOM 734 C C . SER A 1 100 ? -8.594 12.946 19.269 1.00 97.38 100 SER A C 1
ATOM 736 O O . SER A 1 100 ? -7.937 12.165 18.580 1.00 97.38 100 SER A O 1
ATOM 738 N N . GLU A 1 101 ? -8.345 14.251 19.319 1.00 96.62 101 GLU A N 1
ATOM 739 C CA . GLU A 1 101 ? -7.242 14.908 18.616 1.00 96.62 101 GLU A CA 1
ATOM 740 C C . GLU A 1 101 ? -6.348 15.680 19.592 1.00 96.62 101 GLU A C 1
ATOM 742 O O . GLU A 1 101 ? -6.809 16.161 20.630 1.00 96.62 101 GLU A O 1
ATOM 747 N N . SER A 1 102 ? -5.066 15.788 19.258 1.00 95.88 102 SER A N 1
ATOM 748 C CA . SER A 1 102 ? -4.0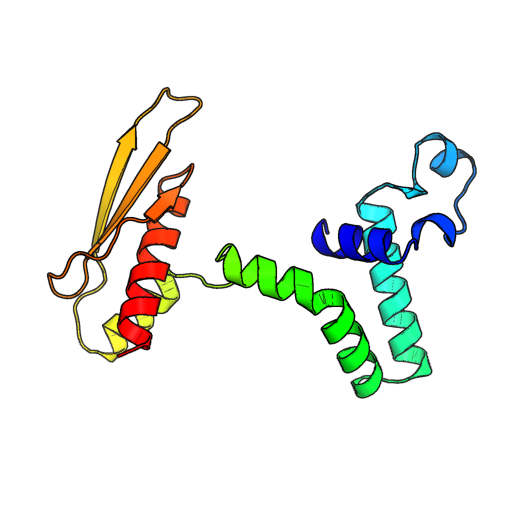59 16.533 20.018 1.00 95.88 102 SER A CA 1
ATOM 749 C C . SER A 1 102 ? -3.007 17.132 19.084 1.00 95.88 102 SER A C 1
ATOM 751 O O . SER A 1 102 ? -2.891 16.709 17.940 1.00 95.88 102 SER A O 1
ATOM 753 N N . GLY A 1 103 ? -2.212 18.083 19.577 1.00 93.50 103 GLY A N 1
ATOM 754 C CA . GLY A 1 103 ? -1.163 18.741 18.788 1.00 93.50 103 GLY A CA 1
ATOM 755 C C . GLY A 1 103 ? -1.632 20.027 18.090 1.00 93.50 103 GLY A C 1
ATOM 756 O O . GLY A 1 103 ? -2.813 20.378 18.153 1.00 93.50 103 GLY A O 1
ATOM 757 N N . PRO A 1 104 ? -0.702 20.787 17.487 1.00 92.19 104 PRO A N 1
ATOM 758 C CA . PRO A 1 104 ? -1.015 22.033 16.793 1.00 92.19 104 PRO A CA 1
ATOM 759 C C . PRO A 1 104 ? -1.746 21.772 15.468 1.00 92.19 104 PRO A C 1
ATOM 761 O O . PRO A 1 104 ? -1.617 20.705 14.880 1.00 92.19 104 PRO A O 1
ATOM 764 N N . ASP A 1 105 ? -2.457 22.771 14.938 1.00 86.88 105 ASP A N 1
ATOM 765 C CA . ASP A 1 105 ? -3.293 22.607 13.733 1.00 86.88 105 ASP A CA 1
ATOM 766 C C . ASP A 1 105 ? -2.550 22.081 12.492 1.00 86.88 105 ASP A C 1
ATOM 768 O O . ASP A 1 105 ? -3.154 21.434 11.640 1.00 86.88 105 ASP A O 1
ATOM 772 N N . HIS A 1 106 ? -1.245 22.340 12.392 1.00 88.19 106 H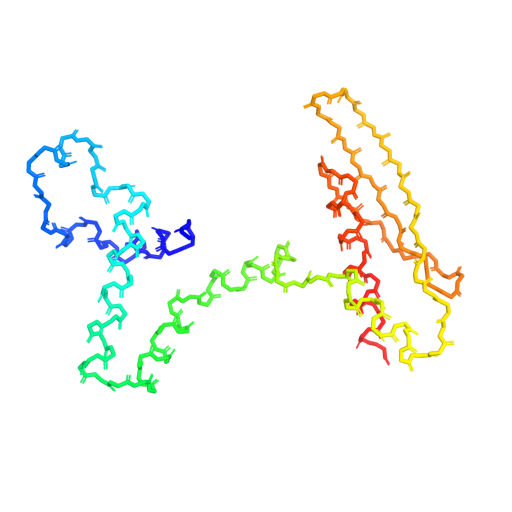IS A N 1
ATOM 773 C CA . HIS A 1 106 ? -0.398 21.894 11.285 1.00 88.19 106 HIS A CA 1
ATOM 774 C C . HIS A 1 106 ? 0.269 20.527 11.517 1.00 88.19 106 HIS A C 1
ATOM 776 O O . HIS A 1 106 ? 0.928 20.024 10.611 1.00 88.19 106 HIS A O 1
ATOM 782 N N . ASP A 1 107 ? 0.116 19.936 12.704 1.00 90.94 107 ASP A N 1
ATOM 783 C CA . ASP A 1 107 ? 0.663 18.625 13.072 1.00 90.94 107 ASP A CA 1
ATOM 784 C C . ASP A 1 107 ? -0.244 17.949 14.112 1.00 90.94 107 ASP A C 1
ATOM 786 O O . ASP A 1 107 ? 0.152 17.665 15.243 1.00 90.94 107 ASP A O 1
ATOM 790 N N . LYS A 1 108 ? -1.517 17.762 13.744 1.00 93.94 108 LYS A N 1
ATOM 791 C CA . LYS A 1 108 ? -2.483 17.076 14.602 1.00 93.94 108 LYS A CA 1
ATOM 792 C C . LYS A 1 108 ? -2.237 15.570 14.600 1.00 93.94 108 LYS A C 1
ATOM 794 O O . LYS A 1 108 ? -2.108 14.943 13.548 1.00 93.94 108 LYS A O 1
ATOM 799 N N . ASP A 1 109 ? -2.290 14.992 15.789 1.00 95.62 109 ASP A N 1
ATOM 800 C CA . ASP A 1 109 ? -2.372 13.557 16.016 1.00 95.62 109 ASP A CA 1
ATOM 801 C C . ASP A 1 109 ? -3.808 13.177 16.375 1.00 95.62 109 ASP A C 1
ATOM 803 O O . ASP A 1 109 ? -4.451 13.821 17.206 1.00 95.62 109 ASP A O 1
ATOM 807 N N . PHE A 1 110 ? -4.307 12.108 15.758 1.00 97.56 110 PHE A N 1
ATOM 808 C CA . PHE A 1 110 ? -5.638 11.566 16.001 1.00 97.56 110 PHE A CA 1
ATOM 809 C C . PHE A 1 110 ? -5.534 10.176 16.617 1.00 97.56 110 PHE A C 1
ATOM 811 O O . PHE A 1 110 ? -4.742 9.337 16.182 1.00 97.56 110 PHE A O 1
ATOM 818 N N . VAL A 1 111 ? -6.390 9.926 17.603 1.00 97.88 111 VAL A N 1
ATOM 819 C CA . VAL A 1 111 ? -6.553 8.628 18.258 1.00 97.88 111 VAL A CA 1
ATOM 820 C C . VAL A 1 111 ? -8.017 8.229 18.161 1.00 97.88 111 VAL A C 1
ATOM 822 O O . VAL A 1 111 ? -8.889 9.009 18.541 1.00 97.88 111 VAL A O 1
ATOM 825 N N . ALA A 1 112 ? -8.296 7.032 17.651 1.00 98.19 112 ALA A N 1
ATOM 826 C CA . ALA A 1 112 ? -9.645 6.507 17.491 1.00 98.19 112 ALA A CA 1
ATOM 827 C C . ALA A 1 112 ? -9.817 5.157 18.194 1.00 98.19 112 ALA A C 1
ATOM 829 O O . ALA A 1 112 ? -8.906 4.338 18.210 1.00 98.19 112 ALA A O 1
ATOM 830 N N . TYR A 1 113 ? -11.013 4.902 18.712 1.00 98.25 113 TYR A N 1
ATOM 831 C CA . TYR A 1 113 ? -11.435 3.625 19.282 1.00 98.25 113 TYR A CA 1
ATOM 832 C C . TYR A 1 113 ? -12.636 3.106 18.499 1.00 98.25 113 TYR A C 1
ATOM 834 O O . TYR A 1 113 ? -13.594 3.858 18.311 1.00 98.25 113 TYR A O 1
ATOM 842 N N . ALA A 1 114 ? -12.602 1.840 18.078 1.00 98.06 114 ALA A N 1
ATOM 843 C CA . ALA A 1 114 ? -13.765 1.147 17.533 1.00 98.06 114 ALA A CA 1
ATOM 844 C C . ALA A 1 114 ? -14.542 0.475 18.672 1.00 98.06 114 ALA A C 1
ATOM 846 O O . ALA A 1 114 ? -13.954 -0.163 19.549 1.00 98.06 114 ALA A O 1
ATOM 847 N N . ILE A 1 115 ? -15.862 0.625 18.666 1.00 98.19 115 ILE A N 1
ATOM 848 C CA . ILE A 1 115 ? -16.767 0.048 19.655 1.00 98.19 115 ILE A CA 1
ATOM 849 C C . ILE A 1 115 ? -17.734 -0.866 18.914 1.00 98.19 115 ILE A C 1
ATOM 851 O O . ILE A 1 115 ? -18.475 -0.419 18.041 1.00 98.19 115 ILE A O 1
ATOM 855 N N . VAL A 1 116 ? -17.729 -2.149 19.263 1.00 97.50 116 VAL A N 1
ATOM 856 C CA . VAL A 1 116 ? -18.585 -3.167 18.646 1.00 97.50 116 VAL A CA 1
ATOM 857 C C . VAL A 1 116 ? -19.304 -3.923 19.746 1.00 97.50 116 VAL A C 1
ATOM 859 O O . VAL A 1 116 ? -18.665 -4.433 20.664 1.00 97.50 116 VAL A O 1
ATOM 862 N N . ASN A 1 117 ? -20.635 -3.982 19.660 1.00 94.81 117 ASN A N 1
ATOM 863 C CA . ASN A 1 117 ? -21.486 -4.666 20.638 1.00 94.81 117 ASN A CA 1
ATOM 864 C C . ASN A 1 117 ? -21.176 -4.265 22.102 1.00 94.81 117 ASN A C 1
ATOM 866 O O . ASN A 1 117 ? -21.078 -5.101 22.996 1.00 94.81 117 ASN A O 1
ATOM 870 N N . GLY A 1 118 ? -20.932 -2.969 22.334 1.00 94.25 118 GLY A N 1
ATOM 871 C CA . GLY A 1 118 ? -20.575 -2.418 23.648 1.00 94.25 118 GLY A CA 1
ATOM 872 C C . GLY A 1 118 ? -19.123 -2.646 24.096 1.00 94.25 118 GLY A C 1
ATOM 873 O O . GLY A 1 118 ? -18.709 -2.073 25.103 1.00 94.25 118 GLY A O 1
ATOM 874 N N . VAL A 1 119 ? -18.323 -3.421 23.356 1.00 96.62 119 VAL A N 1
ATOM 875 C CA . VAL A 1 119 ? -16.904 -3.664 23.650 1.00 96.62 119 VAL A CA 1
ATOM 876 C C . VAL A 1 119 ? -16.043 -2.633 22.930 1.00 96.62 119 VAL A C 1
ATOM 878 O O . VAL A 1 119 ? -16.164 -2.445 21.722 1.00 96.62 119 VAL A O 1
ATOM 881 N N . THR A 1 120 ? -15.160 -1.967 23.674 1.00 98.00 120 THR A N 1
ATOM 882 C CA . THR A 1 120 ? -14.184 -1.019 23.117 1.00 98.00 120 THR A CA 1
ATOM 883 C C . THR A 1 120 ? -12.885 -1.749 22.787 1.00 98.00 120 THR A C 1
ATOM 885 O O . THR A 1 120 ? -12.285 -2.366 23.666 1.00 98.00 120 THR A O 1
ATOM 888 N N . TYR A 1 121 ? -12.454 -1.664 21.532 1.00 97.31 121 TYR A N 1
ATOM 889 C CA . TYR A 1 121 ? -11.225 -2.283 21.035 1.00 97.31 121 TYR A CA 1
ATOM 890 C C . TYR A 1 121 ? -10.018 -1.350 21.212 1.00 97.31 121 TYR A C 1
ATOM 892 O O . TYR A 1 121 ? -10.205 -0.147 21.427 1.00 97.31 121 TYR A O 1
ATOM 900 N N . PRO A 1 122 ? -8.777 -1.875 21.138 1.00 97.56 122 PRO A N 1
ATOM 901 C CA . PRO A 1 122 ? -7.579 -1.052 21.254 1.00 97.56 122 PRO A CA 1
ATOM 902 C C . PRO A 1 122 ? -7.544 0.102 20.244 1.00 97.56 122 PRO A C 1
ATOM 904 O O . PRO A 1 122 ? -8.120 0.031 19.156 1.00 97.56 122 PRO A O 1
ATOM 907 N N . GLN A 1 123 ? -6.861 1.178 20.627 1.00 96.31 123 GLN A N 1
ATOM 908 C CA . GLN A 1 123 ? -6.854 2.422 19.865 1.00 96.31 123 GLN A CA 1
ATOM 909 C C . GLN A 1 123 ? -6.063 2.322 18.550 1.00 96.31 123 GLN A C 1
ATOM 911 O O . GLN A 1 123 ? -5.002 1.702 18.490 1.00 96.31 123 GLN A O 1
ATOM 916 N N . GLY A 1 124 ? -6.555 3.004 17.517 1.00 95.12 124 GLY A N 1
ATOM 917 C CA . GLY A 1 124 ? -5.840 3.292 16.279 1.00 95.12 124 GLY A CA 1
ATOM 918 C C . GLY A 1 124 ? -5.325 4.729 16.244 1.00 95.12 124 GLY A C 1
ATOM 919 O O . GLY A 1 124 ? -5.991 5.645 16.723 1.00 95.12 124 GLY A O 1
ATOM 920 N N . HIS A 1 125 ? -4.144 4.927 15.661 1.00 95.06 125 HIS A N 1
ATOM 921 C CA . HIS A 1 125 ? -3.489 6.231 15.532 1.00 95.06 125 HIS A CA 1
ATOM 922 C C . HIS A 1 125 ? -3.431 6.674 14.067 1.00 95.06 125 HIS A C 1
ATOM 924 O O . HIS A 1 125 ? -3.347 5.831 13.175 1.00 95.06 125 HIS A O 1
ATOM 930 N N . GLY A 1 126 ? -3.435 7.984 13.817 1.00 93.38 126 GLY A N 1
ATOM 931 C CA . GLY A 1 126 ? -3.241 8.537 12.476 1.00 93.38 126 GLY A CA 1
ATOM 932 C C . GLY A 1 126 ? -3.017 10.048 12.463 1.00 93.38 126 GLY A C 1
ATOM 933 O O . GLY A 1 126 ? -3.287 10.737 13.445 1.00 93.38 126 GLY A O 1
ATOM 934 N N . LYS A 1 127 ? -2.566 10.572 11.320 1.00 92.50 127 LYS A N 1
ATOM 935 C CA . LYS A 1 127 ? -2.415 12.014 11.046 1.00 92.50 127 LYS A CA 1
ATOM 936 C C . LYS A 1 127 ? -3.694 12.654 10.503 1.00 92.50 127 LYS A C 1
ATOM 938 O O . LYS A 1 127 ? -3.745 13.844 10.207 1.00 92.50 127 LYS A O 1
ATOM 943 N N . SER A 1 128 ? -4.762 11.870 10.392 1.00 93.06 128 SER A N 1
ATOM 944 C CA . SER A 1 128 ? -6.116 12.355 10.152 1.00 93.06 128 SER A CA 1
ATOM 945 C C . SER A 1 128 ? -7.128 11.517 10.927 1.00 93.06 128 SER A C 1
ATOM 947 O O . SER A 1 128 ? -6.900 10.333 11.186 1.00 93.06 128 SER A O 1
ATOM 949 N N . LYS A 1 129 ? -8.296 12.100 11.221 1.00 94.19 129 LYS A N 1
ATOM 950 C CA . LYS A 1 129 ? -9.436 11.370 11.800 1.00 94.19 129 LYS A CA 1
ATOM 951 C C . LYS A 1 129 ? -9.761 10.093 11.015 1.00 94.19 129 LYS A C 1
ATOM 953 O O . LYS A 1 129 ? -9.943 9.035 11.607 1.00 94.19 129 LYS A O 1
ATOM 958 N N . ARG A 1 130 ? -9.782 10.184 9.679 1.00 92.88 130 ARG A N 1
ATOM 959 C CA . ARG A 1 130 ? -10.080 9.048 8.792 1.00 92.88 130 ARG A CA 1
ATOM 960 C C . ARG A 1 130 ? -9.056 7.923 8.938 1.00 92.88 130 ARG A C 1
ATOM 962 O O . ARG A 1 130 ? -9.445 6.760 8.960 1.00 92.88 130 ARG A O 1
ATOM 969 N N . GLU A 1 131 ? -7.774 8.268 9.001 1.00 91.69 131 GLU A N 1
ATOM 970 C CA . GLU A 1 131 ? -6.684 7.303 9.155 1.00 91.69 131 GLU A CA 1
ATOM 971 C C . GLU A 1 131 ? -6.754 6.599 10.513 1.00 91.69 131 GLU A C 1
ATOM 973 O O . GLU A 1 131 ? -6.768 5.372 10.554 1.00 91.69 131 GLU A O 1
ATOM 978 N N . ALA A 1 132 ? -6.904 7.358 11.604 1.00 94.94 132 ALA A N 1
ATOM 979 C CA . ALA A 1 132 ? -7.021 6.792 12.947 1.00 94.94 132 ALA A CA 1
ATOM 980 C C . ALA A 1 132 ? -8.209 5.821 13.055 1.00 94.94 132 ALA A C 1
ATOM 982 O O . ALA A 1 132 ? -8.064 4.713 13.571 1.00 94.94 132 ALA A O 1
ATOM 983 N N . GLU A 1 133 ? -9.374 6.199 12.515 1.00 96.25 133 GLU A N 1
ATOM 984 C CA . GLU A 1 133 ? -10.557 5.333 12.496 1.00 96.25 133 GLU A CA 1
ATOM 985 C C . GLU A 1 133 ? -10.348 4.072 11.644 1.00 96.25 133 GLU A C 1
ATOM 987 O O . GLU A 1 133 ? -10.834 3.011 12.027 1.00 96.25 133 GLU A O 1
ATOM 992 N N . GLN A 1 134 ? -9.628 4.153 10.516 1.00 94.31 134 GLN A N 1
ATOM 993 C CA . GLN A 1 134 ? -9.307 2.965 9.717 1.00 94.31 134 GLN A CA 1
ATOM 994 C C . GLN A 1 134 ? -8.404 1.989 10.476 1.00 94.31 134 GLN A C 1
ATOM 996 O O . GLN A 1 134 ? -8.657 0.784 10.487 1.00 94.31 134 GLN A O 1
ATOM 1001 N N . VAL A 1 135 ? -7.383 2.505 11.165 1.00 93.50 135 VAL A N 1
ATOM 1002 C CA . VAL A 1 135 ? -6.496 1.676 11.988 1.00 93.50 135 VAL A CA 1
ATOM 1003 C C . VAL A 1 135 ? -7.276 1.017 13.128 1.00 93.50 135 VAL A C 1
ATOM 1005 O O . VAL A 1 135 ? -7.143 -0.189 13.325 1.00 93.50 135 VAL A O 1
ATOM 1008 N N . ALA A 1 136 ? -8.134 1.767 13.827 1.00 96.12 136 ALA A N 1
ATOM 1009 C CA . ALA A 1 136 ? -8.976 1.226 14.895 1.00 96.12 136 ALA A CA 1
ATOM 1010 C C . ALA A 1 136 ? -9.938 0.142 14.379 1.00 96.12 136 ALA A C 1
ATOM 1012 O O . ALA A 1 136 ? -10.130 -0.887 15.025 1.00 96.12 136 ALA A O 1
ATOM 1013 N N . ALA A 1 137 ? -10.515 0.351 13.191 1.00 95.69 137 ALA A N 1
ATOM 1014 C CA . ALA A 1 137 ? -11.405 -0.614 12.561 1.00 95.69 137 ALA A CA 1
ATOM 1015 C C . ALA A 1 137 ? -10.686 -1.922 12.205 1.00 95.69 137 ALA A C 1
ATOM 1017 O O . ALA A 1 137 ? -11.197 -2.999 12.499 1.00 95.69 137 ALA A O 1
ATOM 1018 N N . ARG A 1 138 ? -9.476 -1.826 11.636 1.00 92.88 138 ARG A N 1
ATOM 1019 C CA . ARG A 1 138 ? -8.628 -2.985 11.333 1.00 92.88 138 ARG A CA 1
ATOM 1020 C C . ARG A 1 138 ? -8.298 -3.789 12.590 1.00 92.88 138 ARG A C 1
ATOM 1022 O O . ARG A 1 138 ? -8.472 -5.000 12.578 1.00 92.88 138 ARG A O 1
ATOM 1029 N N . ILE A 1 139 ? -7.880 -3.126 13.670 1.00 94.25 139 ILE A N 1
ATOM 1030 C CA . ILE A 1 139 ? -7.558 -3.794 14.942 1.00 94.25 139 ILE A CA 1
ATOM 1031 C C . ILE A 1 139 ? -8.770 -4.576 15.466 1.00 94.25 139 ILE A C 1
ATOM 1033 O O . ILE A 1 139 ? -8.640 -5.730 15.872 1.00 94.25 139 ILE A O 1
ATOM 1037 N N . ALA A 1 140 ? -9.959 -3.966 15.443 1.00 95.69 140 ALA A N 1
ATOM 1038 C CA . ALA A 1 140 ? -11.182 -4.638 15.871 1.00 95.69 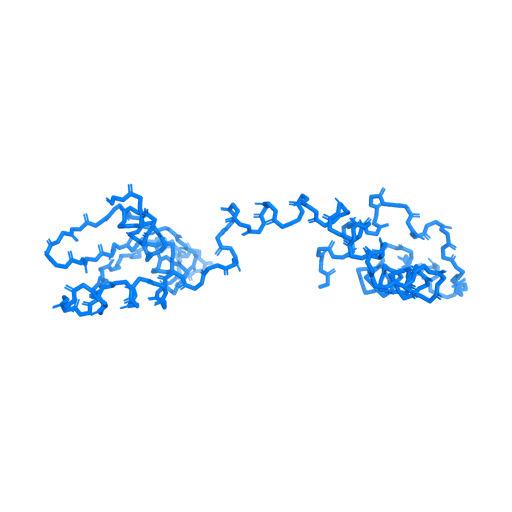140 ALA A CA 1
ATOM 1039 C C . ALA A 1 140 ? -11.551 -5.816 14.957 1.00 95.69 140 ALA A C 1
ATOM 1041 O O . ALA A 1 140 ? -11.926 -6.879 15.447 1.00 95.69 140 ALA A O 1
ATOM 1042 N N . PHE A 1 141 ? -11.404 -5.650 13.641 1.00 94.38 141 PHE A N 1
ATOM 1043 C CA . PHE A 1 141 ? -11.663 -6.705 12.664 1.00 94.38 141 PHE A CA 1
ATOM 1044 C C . PHE A 1 141 ? -10.730 -7.907 12.862 1.00 94.38 141 PHE A C 1
ATOM 1046 O O . PHE A 1 141 ? -11.199 -9.041 12.908 1.00 94.38 141 PHE A O 1
ATOM 1053 N N . GLU A 1 142 ? -9.428 -7.673 13.031 1.00 91.31 142 GLU A N 1
ATOM 1054 C CA . GLU A 1 142 ? -8.437 -8.726 13.280 1.00 91.31 142 GLU A CA 1
ATOM 1055 C C . GLU A 1 142 ? -8.717 -9.466 14.596 1.00 91.31 142 GLU A C 1
ATOM 1057 O O . GLU A 1 142 ? -8.617 -10.690 14.651 1.00 91.31 142 GLU A O 1
ATOM 1062 N N . ALA A 1 143 ? -9.119 -8.747 15.649 1.00 92.75 143 ALA A N 1
ATOM 1063 C CA . ALA A 1 143 ? -9.489 -9.352 16.927 1.00 92.75 143 ALA A CA 1
ATOM 1064 C C . ALA A 1 143 ? -10.757 -10.221 16.834 1.00 92.75 143 ALA A C 1
ATOM 1066 O O . ALA A 1 143 ? -10.849 -11.243 17.509 1.00 92.75 143 ALA A O 1
ATOM 1067 N N . LEU A 1 144 ? -11.722 -9.829 15.997 1.00 91.69 144 LEU A N 1
ATOM 1068 C CA . LEU A 1 144 ? -12.958 -10.581 15.763 1.00 91.69 144 LEU A CA 1
ATOM 1069 C C . LEU A 1 144 ? -12.779 -11.758 14.799 1.00 91.69 144 LEU A C 1
ATOM 1071 O O . LEU A 1 144 ? -13.498 -12.739 14.920 1.00 91.69 144 LEU A O 1
ATOM 1075 N N . SER A 1 145 ? -11.839 -11.667 13.858 1.00 85.19 145 SER A N 1
ATOM 1076 C CA . SER A 1 145 ? -11.608 -12.703 12.839 1.00 85.19 145 SER A CA 1
ATOM 1077 C C . SER A 1 145 ? -10.735 -13.863 13.332 1.00 85.19 145 SER A C 1
ATOM 1079 O O . SER A 1 145 ? -10.713 -14.918 12.706 1.00 85.19 145 SER A O 1
ATOM 1081 N N . ASN A 1 146 ? -9.988 -13.662 14.423 1.00 75.00 146 ASN A N 1
ATOM 1082 C CA . ASN A 1 146 ? -9.102 -14.666 15.025 1.00 75.00 146 ASN A CA 1
ATOM 1083 C C . ASN A 1 146 ? -9.745 -15.441 16.198 1.00 75.00 146 ASN A C 1
ATOM 1085 O O . ASN A 1 146 ? -9.041 -16.179 16.889 1.00 75.00 146 ASN A O 1
ATOM 1089 N N . ASN A 1 147 ? -11.050 -15.264 16.427 1.00 52.47 147 ASN A N 1
ATOM 1090 C CA . ASN A 1 147 ? -11.877 -16.000 17.393 1.00 52.47 147 ASN A CA 1
ATOM 1091 C C . ASN A 1 147 ? -12.901 -16.866 16.656 1.00 52.47 147 ASN A C 1
ATOM 1093 O O . ASN A 1 147 ? -13.240 -17.941 17.196 1.00 52.47 147 ASN A O 1
#

pLDDT: mean 92.35, std 8.87, range [52.47, 98.25]

Foldseek 3Di:
DQLQLVLLVVVVVLVVDDDDPVCVVVVVSNDSVNSSVSSVVVLVVCCVVPNDPRSVVVVCVSCVVVVVVCVVVVVPDQLQVLLQVLLVVVVWDRKDKDKDWDDDPVQIKMKMWIATPNDTFDIAIDSDPSRRVSRNSNRVSVVSVVD